Protein AF-A0AAU5BPE9-F1 (afdb_monomer_lite)

Secondary structure (DSSP, 8-state):
--HHHHHHHHHHT-HHHHHHHHHHTT--HHHHHHHHHHHT-TTTS-HHHHHHHHHT-HHHHGGG---

Foldseek 3Di:
DALVVCLVVCVPPNLLSSLLVCVVVVHDLVRQLVSQCVNVDVVVDDSVNSNCSNVPHPSVVVVVPDD

Sequence (67 aa):
MHVEQCRPVLSDEGMEAVQDLLAERGMSVIQSIAITRALLGWQETSLRIAIDVVTTSSSRTAVSDAD

Radius of gyration: 11.36 Å; chains: 1; bounding box: 30×17×35 Å

Structure (mmCIF, N/CA/C/O backbone):
data_AF-A0AAU5BPE9-F1
#
_entry.id   AF-A0AAU5BPE9-F1
#
loop_
_atom_site.group_PDB
_atom_site.id
_atom_site.type_symbol
_atom_site.label_atom_id
_atom_site.label_alt_id
_atom_site.label_comp_id
_atom_site.label_asym_id
_atom_site.label_entity_id
_atom_site.label_seq_id
_atom_site.pdbx_PDB_ins_code
_atom_site.Cartn_x
_atom_site.Cartn_y
_atom_site.Cartn_z
_atom_site.occupancy
_atom_site.B_iso_or_equiv
_atom_site.auth_seq_id
_atom_site.auth_comp_id
_atom_site.auth_asym_id
_atom_site.auth_atom_id
_atom_site.pdbx_PDB_model_num
ATOM 1 N N . MET A 1 1 ? 3.864 -12.912 -2.962 1.00 62.62 1 MET A N 1
ATOM 2 C CA . MET A 1 1 ? 4.809 -11.805 -2.695 1.00 62.62 1 MET A CA 1
ATOM 3 C C . MET A 1 1 ? 5.028 -11.700 -1.192 1.00 62.62 1 MET A C 1
ATOM 5 O O . MET A 1 1 ? 4.087 -11.987 -0.464 1.00 62.62 1 MET A O 1
ATOM 9 N N . HIS A 1 2 ? 6.228 -11.342 -0.730 1.00 77.50 2 HIS A N 1
ATOM 10 C CA . HIS A 1 2 ? 6.536 -11.216 0.702 1.00 77.50 2 HIS A CA 1
ATOM 11 C C . HIS A 1 2 ? 6.773 -9.755 1.090 1.00 77.50 2 HIS A C 1
ATOM 13 O O . HIS A 1 2 ? 7.294 -8.982 0.292 1.00 77.50 2 HIS A O 1
ATOM 19 N N . VAL A 1 3 ? 6.441 -9.421 2.337 1.00 83.88 3 VAL A N 1
ATOM 20 C CA . VAL A 1 3 ? 6.572 -8.086 2.953 1.00 83.88 3 VAL A CA 1
ATOM 21 C C . VAL A 1 3 ? 7.973 -7.502 2.781 1.00 83.88 3 VAL A C 1
ATOM 23 O O . VAL A 1 3 ? 8.116 -6.323 2.484 1.00 83.88 3 VAL A O 1
ATOM 26 N N . GLU A 1 4 ? 9.002 -8.342 2.877 1.00 86.50 4 GLU A N 1
ATOM 27 C CA . GLU A 1 4 ? 10.406 -7.946 2.724 1.00 86.50 4 GLU A CA 1
ATOM 28 C C . GLU A 1 4 ? 10.727 -7.326 1.355 1.00 86.50 4 GLU A C 1
ATOM 30 O O . GLU A 1 4 ? 11.614 -6.488 1.261 1.00 86.50 4 GLU A O 1
ATOM 35 N N . GLN A 1 5 ? 9.982 -7.674 0.300 1.00 85.06 5 GLN A N 1
ATOM 36 C CA . GLN A 1 5 ? 10.147 -7.061 -1.026 1.00 85.06 5 GLN A CA 1
ATOM 37 C C . GLN A 1 5 ? 9.463 -5.693 -1.124 1.00 85.06 5 GLN A C 1
ATOM 39 O O . GLN A 1 5 ? 9.856 -4.872 -1.943 1.00 85.06 5 GLN A O 1
ATOM 44 N N . CYS A 1 6 ? 8.451 -5.446 -0.292 1.00 89.00 6 CYS A N 1
ATOM 45 C CA . CYS A 1 6 ? 7.707 -4.189 -0.259 1.00 89.00 6 CYS A CA 1
ATOM 46 C C . CYS A 1 6 ? 8.303 -3.180 0.732 1.00 89.00 6 CYS A C 1
ATOM 48 O O . CYS A 1 6 ? 8.042 -1.992 0.603 1.00 89.00 6 CYS A O 1
ATOM 50 N N . ARG A 1 7 ? 9.102 -3.631 1.711 1.00 88.56 7 ARG A N 1
ATOM 51 C CA . ARG A 1 7 ? 9.815 -2.757 2.657 1.00 88.56 7 ARG A CA 1
ATOM 52 C C . ARG A 1 7 ? 10.674 -1.681 1.973 1.00 88.56 7 ARG A C 1
ATOM 54 O O . ARG A 1 7 ? 10.493 -0.527 2.343 1.00 88.56 7 ARG A O 1
ATOM 61 N N . PRO A 1 8 ? 11.559 -2.000 1.006 1.00 91.50 8 PRO A N 1
ATOM 62 C CA . PRO A 1 8 ? 12.358 -0.970 0.340 1.00 91.50 8 PRO A CA 1
ATOM 63 C C . PRO A 1 8 ? 11.483 0.006 -0.455 1.00 91.50 8 PRO A C 1
ATOM 65 O O . PRO A 1 8 ? 11.634 1.208 -0.309 1.00 91.50 8 PRO A O 1
ATOM 68 N N . VAL A 1 9 ? 10.481 -0.496 -1.181 1.00 91.81 9 VAL A N 1
ATOM 69 C CA . VAL A 1 9 ? 9.544 0.341 -1.955 1.00 91.81 9 VAL A CA 1
ATOM 70 C C . VAL A 1 9 ? 8.762 1.294 -1.050 1.00 91.81 9 VAL A C 1
ATOM 72 O O . VAL A 1 9 ? 8.611 2.469 -1.361 1.00 91.81 9 VAL A O 1
ATOM 75 N N . LEU A 1 10 ? 8.321 0.821 0.119 1.00 91.06 10 LEU A N 1
ATOM 76 C CA . LEU A 1 10 ? 7.662 1.673 1.105 1.00 91.06 10 LEU A CA 1
ATOM 77 C C . LEU A 1 10 ? 8.588 2.779 1.628 1.00 91.06 10 LEU A C 1
ATOM 79 O O . LEU A 1 10 ? 8.120 3.887 1.879 1.00 91.06 10 LEU A O 1
ATOM 83 N N . SER A 1 11 ? 9.870 2.474 1.838 1.00 91.31 11 SER A N 1
ATOM 84 C CA . SER A 1 11 ? 10.856 3.447 2.317 1.00 91.31 11 SER A CA 1
ATOM 85 C C . SER A 1 11 ? 11.255 4.468 1.253 1.00 91.31 11 SER A C 1
ATOM 87 O O . SER A 1 11 ? 11.455 5.629 1.602 1.00 91.31 11 SER A O 1
ATOM 89 N N . ASP A 1 12 ? 11.343 4.050 -0.008 1.00 92.81 12 ASP A N 1
ATOM 90 C CA . ASP A 1 12 ? 11.865 4.875 -1.099 1.00 92.81 12 ASP A CA 1
ATOM 91 C C . ASP A 1 12 ? 10.759 5.685 -1.798 1.00 92.81 12 ASP A C 1
ATOM 93 O O . ASP A 1 12 ? 10.937 6.868 -2.087 1.00 92.81 12 ASP A O 1
ATOM 97 N N . GLU A 1 13 ? 9.603 5.065 -2.046 1.00 90.88 13 GLU A N 1
ATOM 98 C CA . GLU A 1 13 ? 8.537 5.599 -2.910 1.00 90.88 13 GLU A CA 1
ATOM 99 C C . GLU A 1 13 ? 7.196 5.768 -2.174 1.00 90.88 13 GLU A C 1
ATOM 101 O O . GLU A 1 13 ? 6.315 6.510 -2.613 1.00 90.88 13 GLU A O 1
ATOM 106 N N . GLY A 1 14 ? 7.040 5.127 -1.013 1.00 90.88 14 GLY A N 1
ATOM 107 C CA . GLY A 1 14 ? 5.855 5.244 -0.169 1.00 90.88 14 GLY A CA 1
ATOM 108 C C . GLY A 1 14 ? 4.781 4.192 -0.449 1.00 90.88 14 GLY A C 1
ATOM 109 O O . GLY A 1 14 ? 4.983 3.197 -1.142 1.00 90.88 14 GLY A O 1
ATOM 110 N N . MET A 1 15 ? 3.612 4.378 0.170 1.00 90.94 15 MET A N 1
ATOM 111 C CA . MET A 1 15 ? 2.572 3.343 0.206 1.00 90.94 15 MET A CA 1
ATOM 112 C C . MET A 1 15 ? 1.839 3.156 -1.128 1.00 90.94 15 MET A C 1
ATOM 114 O O . MET A 1 15 ? 1.400 2.045 -1.410 1.00 90.94 15 MET A O 1
ATOM 118 N N . GLU A 1 16 ? 1.723 4.200 -1.950 1.00 90.38 16 GLU A N 1
ATOM 119 C CA . GLU A 1 16 ? 1.043 4.100 -3.250 1.00 90.38 16 GLU A CA 1
ATOM 120 C C . GLU A 1 16 ? 1.825 3.191 -4.208 1.00 90.38 16 GLU A C 1
ATOM 122 O O . GLU A 1 16 ? 1.265 2.237 -4.737 1.00 90.38 16 GLU A O 1
ATOM 127 N N . ALA A 1 17 ? 3.147 3.370 -4.295 1.00 91.12 17 ALA A N 1
ATOM 128 C CA . ALA A 1 17 ? 4.024 2.508 -5.089 1.00 91.12 17 ALA A CA 1
ATOM 129 C C . ALA A 1 17 ? 3.993 1.040 -4.625 1.00 91.12 17 ALA A C 1
ATOM 131 O O . ALA A 1 17 ? 4.105 0.110 -5.424 1.00 91.12 17 ALA A O 1
ATOM 132 N N . VAL A 1 18 ? 3.780 0.797 -3.325 1.00 91.81 18 VAL A N 1
ATOM 133 C CA . VAL A 1 18 ? 3.543 -0.562 -2.817 1.00 91.81 18 VAL A CA 1
ATOM 134 C C . VAL A 1 18 ? 2.236 -1.139 -3.368 1.00 91.81 18 VAL A C 1
ATOM 136 O O . VAL A 1 18 ? 2.206 -2.322 -3.706 1.00 91.81 18 VAL A O 1
ATOM 139 N N . GLN A 1 19 ? 1.163 -0.349 -3.461 1.00 91.69 19 GLN A N 1
ATOM 140 C CA . GLN A 1 19 ? -0.107 -0.812 -4.033 1.00 91.69 19 GLN A CA 1
ATOM 141 C C . GLN A 1 19 ? -0.013 -1.047 -5.539 1.00 91.69 19 GLN A C 1
ATOM 143 O O . GLN A 1 19 ? -0.516 -2.076 -5.995 1.00 91.69 19 GLN A O 1
ATOM 148 N N . ASP A 1 20 ? 0.680 -0.175 -6.275 1.00 91.50 20 ASP A N 1
ATOM 149 C CA . ASP A 1 20 ? 0.974 -0.359 -7.700 1.00 91.50 20 ASP A CA 1
ATOM 150 C C . ASP A 1 20 ? 1.710 -1.678 -7.925 1.00 91.50 20 ASP A C 1
ATOM 152 O O . ASP A 1 20 ? 1.238 -2.551 -8.650 1.00 91.50 20 ASP A O 1
ATOM 156 N N . LEU A 1 21 ? 2.802 -1.898 -7.193 1.00 90.94 21 LEU A N 1
ATOM 157 C CA . LEU A 1 21 ? 3.592 -3.119 -7.287 1.00 90.94 21 LEU A CA 1
ATOM 158 C C . LEU A 1 21 ? 2.783 -4.382 -6.929 1.00 90.94 21 LEU A C 1
ATOM 160 O O . LEU A 1 21 ? 2.986 -5.453 -7.509 1.00 90.94 21 LEU A O 1
ATOM 164 N N . LEU A 1 22 ? 1.869 -4.295 -5.959 1.00 90.44 22 LEU A N 1
ATOM 165 C CA . LEU A 1 22 ? 0.974 -5.402 -5.615 1.00 90.44 22 LEU A CA 1
ATOM 166 C C . LEU A 1 22 ? -0.037 -5.673 -6.738 1.00 90.44 22 LEU A C 1
ATOM 168 O O . LEU A 1 22 ? -0.270 -6.838 -7.075 1.00 90.44 22 LEU A O 1
ATOM 172 N N . ALA A 1 23 ? -0.606 -4.622 -7.327 1.00 89.50 23 ALA A N 1
ATOM 173 C CA . ALA A 1 23 ? -1.543 -4.715 -8.441 1.00 89.50 23 ALA A CA 1
ATOM 174 C C . ALA A 1 23 ? -0.871 -5.278 -9.705 1.00 89.50 23 ALA A C 1
ATOM 176 O O . ALA A 1 23 ? -1.394 -6.219 -10.300 1.00 89.50 23 ALA A O 1
ATOM 177 N N . GLU A 1 24 ? 0.325 -4.798 -10.055 1.00 90.12 24 GLU A N 1
ATOM 178 C CA . GLU A 1 24 ? 1.135 -5.294 -11.177 1.00 90.12 24 GLU A CA 1
ATOM 179 C C . GLU A 1 24 ? 1.451 -6.786 -11.053 1.00 90.12 24 GLU A C 1
ATOM 181 O O . GLU A 1 24 ? 1.473 -7.522 -12.039 1.00 90.12 24 GLU A O 1
ATOM 186 N N . ARG A 1 25 ? 1.656 -7.269 -9.823 1.00 88.62 25 ARG A N 1
ATOM 187 C CA . ARG A 1 25 ? 1.874 -8.696 -9.556 1.00 88.62 25 ARG A CA 1
ATOM 188 C C . ARG A 1 25 ? 0.590 -9.521 -9.507 1.00 88.62 25 ARG A C 1
ATOM 190 O O . ARG A 1 25 ? 0.654 -10.703 -9.165 1.00 88.62 25 ARG A O 1
ATOM 197 N N . GLY A 1 26 ? -0.556 -8.925 -9.832 1.00 87.56 26 GLY A N 1
ATOM 198 C CA . GLY A 1 26 ? -1.856 -9.590 -9.845 1.00 87.56 26 GLY A CA 1
ATOM 199 C C . GLY A 1 26 ? -2.332 -10.008 -8.454 1.00 87.56 26 GLY A C 1
ATOM 200 O O . GLY A 1 26 ? -3.074 -10.981 -8.322 1.00 87.56 26 GLY A O 1
ATOM 201 N N . MET A 1 27 ? -1.877 -9.327 -7.398 1.00 88.44 27 MET A N 1
ATOM 202 C CA . MET A 1 27 ? -2.262 -9.671 -6.033 1.00 88.44 27 MET A CA 1
ATOM 203 C C . MET A 1 27 ? -3.706 -9.247 -5.768 1.00 88.44 27 MET A C 1
ATOM 205 O O . MET A 1 27 ? -4.141 -8.140 -6.090 1.00 88.44 27 MET A O 1
ATOM 209 N N . SER A 1 28 ? -4.461 -10.143 -5.136 1.00 89.88 28 SER A N 1
ATOM 210 C CA . SER A 1 28 ? -5.842 -9.854 -4.754 1.00 89.88 28 SER A CA 1
ATOM 211 C C . SER A 1 28 ? -5.919 -8.768 -3.677 1.00 89.88 28 SER A C 1
ATOM 213 O O . SER A 1 28 ? -4.990 -8.580 -2.891 1.00 89.88 28 SER A O 1
ATOM 215 N N . VAL A 1 29 ? -7.088 -8.126 -3.566 1.00 88.69 29 VAL A N 1
ATOM 216 C CA . VAL A 1 29 ? -7.406 -7.132 -2.519 1.00 88.69 29 VAL A CA 1
ATOM 217 C C . VAL A 1 29 ? -7.023 -7.634 -1.129 1.00 88.69 29 VAL A C 1
ATOM 219 O O . VAL A 1 29 ? -6.367 -6.935 -0.365 1.00 88.69 29 VAL A O 1
ATOM 222 N N . ILE A 1 30 ? -7.399 -8.874 -0.819 1.00 90.44 30 ILE A N 1
ATOM 223 C CA . ILE A 1 30 ? -7.176 -9.484 0.492 1.00 90.44 30 ILE A CA 1
ATOM 224 C C . ILE A 1 30 ? -5.676 -9.660 0.756 1.00 90.44 30 ILE A C 1
ATOM 226 O O . ILE A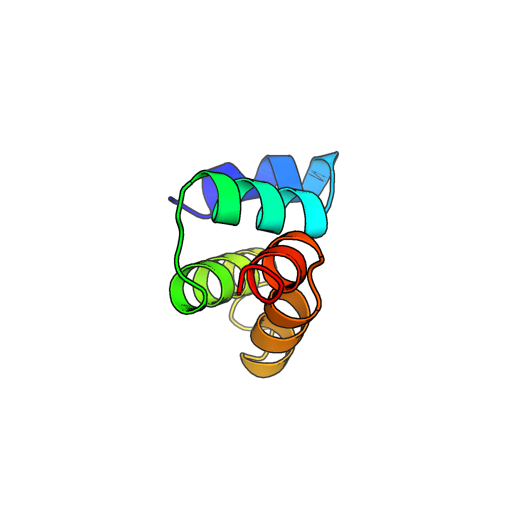 1 30 ? -5.205 -9.387 1.861 1.00 90.44 30 ILE A O 1
ATOM 230 N N . GLN A 1 31 ? -4.910 -10.079 -0.255 1.00 90.12 31 GLN A N 1
ATOM 231 C CA . GLN A 1 31 ? -3.462 -10.231 -0.122 1.00 90.12 31 GLN A CA 1
ATOM 232 C C . GLN A 1 31 ? -2.759 -8.877 0.021 1.00 90.12 31 GLN A C 1
ATOM 234 O O . GLN A 1 31 ? -1.844 -8.767 0.838 1.00 90.12 31 GLN A O 1
ATOM 239 N N . SER A 1 32 ? -3.206 -7.847 -0.703 1.00 90.75 32 SER A N 1
ATOM 240 C CA . SER A 1 32 ? -2.695 -6.485 -0.533 1.00 90.75 32 SER A CA 1
ATOM 241 C C . SER A 1 32 ? -2.944 -5.971 0.881 1.00 90.75 32 SER A C 1
ATOM 243 O O . SER A 1 32 ? -2.005 -5.524 1.527 1.00 90.75 32 SER A O 1
ATOM 245 N N . ILE A 1 33 ? -4.153 -6.151 1.429 1.00 91.69 33 ILE A N 1
ATOM 246 C CA . ILE A 1 33 ? -4.477 -5.769 2.816 1.00 91.69 33 ILE A CA 1
ATOM 247 C C . ILE A 1 33 ? -3.554 -6.471 3.815 1.00 91.69 33 ILE A C 1
ATOM 249 O O . ILE A 1 33 ? -3.042 -5.836 4.737 1.00 91.69 33 ILE A O 1
ATOM 253 N N . ALA A 1 34 ? -3.315 -7.773 3.639 1.00 91.25 34 ALA A N 1
ATOM 254 C CA . ALA A 1 34 ? -2.439 -8.531 4.526 1.00 91.25 34 ALA A CA 1
ATOM 255 C C . ALA A 1 34 ? -0.993 -8.001 4.505 1.00 91.25 34 ALA A C 1
ATOM 257 O O . ALA A 1 34 ? -0.373 -7.867 5.56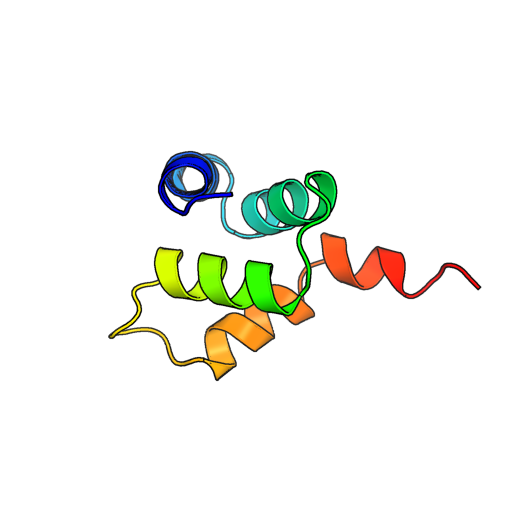3 1.00 91.25 34 ALA A O 1
ATOM 258 N N . ILE A 1 35 ? -0.471 -7.659 3.322 1.00 91.12 35 ILE A N 1
ATOM 259 C CA . ILE A 1 35 ? 0.884 -7.115 3.158 1.00 91.12 35 ILE A CA 1
ATOM 260 C C . ILE A 1 35 ? 0.972 -5.686 3.691 1.00 91.12 35 ILE A C 1
ATOM 262 O O . ILE A 1 35 ? 1.872 -5.392 4.472 1.00 91.12 35 ILE A O 1
ATOM 266 N N . THR A 1 36 ? 0.022 -4.816 3.355 1.00 91.12 36 THR A N 1
ATOM 267 C CA . THR A 1 36 ? -0.048 -3.440 3.865 1.00 91.12 36 THR A CA 1
ATOM 268 C C . THR A 1 36 ? -0.121 -3.413 5.384 1.00 91.12 36 THR A C 1
ATOM 270 O O . THR A 1 36 ? 0.624 -2.679 6.028 1.00 91.12 36 THR A O 1
ATOM 273 N N . ARG A 1 37 ? -0.937 -4.282 5.988 1.00 91.19 37 ARG A N 1
ATOM 274 C CA . ARG A 1 37 ? -0.999 -4.408 7.447 1.00 91.19 37 ARG A CA 1
ATOM 275 C C . ARG A 1 37 ? 0.317 -4.902 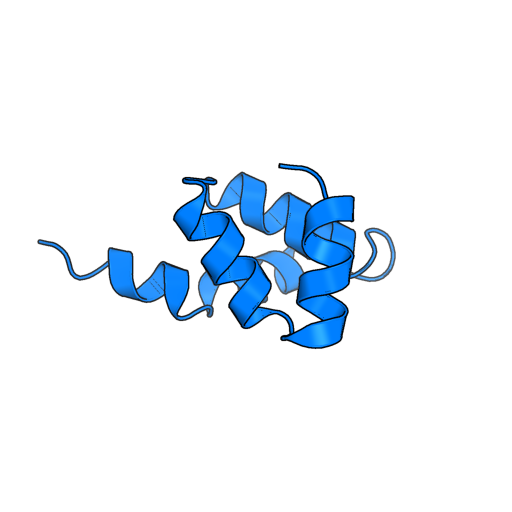8.047 1.00 91.19 37 ARG A C 1
ATOM 277 O O . ARG A 1 37 ? 0.690 -4.468 9.131 1.00 91.19 37 ARG A O 1
ATOM 284 N N . ALA A 1 38 ? 1.018 -5.807 7.364 1.00 90.88 38 ALA A N 1
ATOM 285 C CA . ALA A 1 38 ? 2.342 -6.274 7.775 1.00 90.88 38 ALA A CA 1
ATOM 286 C C . ALA A 1 38 ? 3.409 -5.186 7.725 1.00 90.88 38 ALA A C 1
ATOM 288 O O . ALA A 1 38 ? 4.213 -5.090 8.649 1.00 90.88 38 ALA A O 1
ATOM 289 N N . LEU A 1 39 ? 3.376 -4.345 6.697 1.00 89.94 39 LEU A N 1
ATOM 290 C CA . LEU A 1 39 ? 4.289 -3.218 6.556 1.00 89.94 39 LEU A CA 1
ATOM 291 C C . LEU A 1 39 ? 4.061 -2.144 7.622 1.00 89.94 39 LEU A C 1
ATOM 293 O O . LEU A 1 39 ? 5.024 -1.606 8.155 1.00 89.94 39 LEU A O 1
ATOM 297 N N . LEU A 1 40 ? 2.800 -1.880 7.967 1.00 87.62 40 LEU A N 1
ATOM 298 C CA . LEU A 1 40 ? 2.411 -0.900 8.983 1.00 87.62 40 LEU A CA 1
ATOM 299 C C . LEU A 1 40 ? 2.498 -1.432 10.430 1.00 87.62 40 LEU A C 1
ATOM 301 O O . LEU A 1 40 ? 2.119 -0.735 11.366 1.00 87.62 40 LEU A O 1
ATOM 305 N N . GLY A 1 41 ? 2.958 -2.670 10.631 1.00 87.94 41 GLY A N 1
ATOM 306 C CA . GLY A 1 41 ? 3.051 -3.304 11.948 1.00 87.94 41 GLY A CA 1
ATOM 307 C C . GLY A 1 41 ? 1.720 -3.890 12.435 1.00 87.94 41 GLY A C 1
ATOM 308 O O . GLY A 1 41 ? 0.767 -3.178 12.744 1.00 87.94 41 GLY A O 1
ATOM 309 N N . TRP A 1 42 ? 1.657 -5.220 12.575 1.00 77.31 42 TRP A N 1
ATOM 310 C CA . TRP A 1 42 ? 0.415 -5.952 12.901 1.00 77.31 42 TRP A CA 1
ATOM 311 C C . TRP A 1 42 ? -0.245 -5.550 14.218 1.00 77.31 42 TRP A C 1
ATOM 313 O O . TRP A 1 42 ? -1.471 -5.627 14.328 1.00 77.31 42 TRP A O 1
ATOM 323 N N . GLN A 1 43 ? 0.573 -5.174 15.199 1.00 74.12 43 GLN A N 1
ATOM 324 C CA . GLN A 1 43 ? 0.136 -4.842 16.554 1.00 74.12 43 GLN A CA 1
ATOM 325 C C . GLN A 1 43 ? -0.315 -3.385 16.680 1.00 74.12 43 GLN A C 1
ATOM 327 O O . GLN A 1 43 ? -1.163 -3.080 17.510 1.00 74.12 43 GLN A O 1
ATOM 332 N N . GLU A 1 44 ? 0.228 -2.501 15.846 1.00 75.62 44 GLU A N 1
ATOM 333 C CA . GLU A 1 44 ? -0.050 -1.062 15.879 1.00 75.62 44 GLU A CA 1
ATOM 334 C C . GLU A 1 44 ? -1.182 -0.699 14.912 1.00 75.62 44 GLU A C 1
ATOM 336 O O . GLU A 1 44 ? -1.980 0.201 15.176 1.00 75.62 44 GLU A O 1
ATOM 341 N N . THR A 1 45 ? -1.312 -1.460 13.822 1.00 84.19 45 THR A N 1
ATOM 342 C CA . THR A 1 45 ? -2.250 -1.161 12.744 1.00 84.19 45 THR A CA 1
ATOM 343 C C . THR A 1 45 ? -3.468 -2.076 12.764 1.00 84.19 45 THR A C 1
ATOM 345 O O . THR A 1 45 ? -3.407 -3.293 12.532 1.00 84.19 45 THR A O 1
ATOM 348 N N . SER A 1 46 ? -4.627 -1.453 12.989 1.00 88.50 46 SER A N 1
ATOM 349 C CA . SER A 1 46 ? -5.920 -2.123 12.874 1.00 88.50 46 SER A CA 1
ATOM 350 C C . SER A 1 46 ? -6.180 -2.587 11.437 1.00 88.50 46 SER A C 1
ATOM 352 O O . SER A 1 46 ? -5.754 -1.960 10.468 1.00 88.50 46 SER A O 1
ATOM 354 N N . LEU A 1 47 ? -6.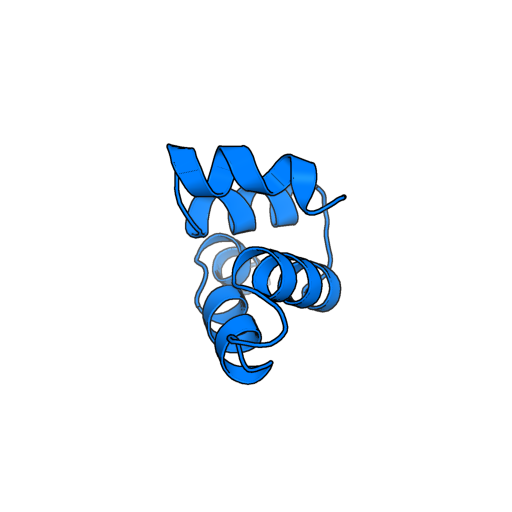938 -3.677 11.284 1.00 87.88 47 LEU A N 1
ATOM 355 C CA . LEU A 1 47 ? -7.312 -4.181 9.959 1.00 87.88 47 LEU A CA 1
ATOM 356 C C . LEU A 1 47 ? -8.065 -3.130 9.126 1.00 87.88 47 LEU A C 1
ATOM 358 O O . LEU A 1 47 ? -7.890 -3.093 7.916 1.00 87.88 47 LEU A O 1
ATOM 362 N N . ARG A 1 48 ? -8.860 -2.262 9.770 1.00 88.69 48 ARG A N 1
ATOM 363 C CA . ARG A 1 48 ? -9.595 -1.188 9.086 1.00 88.69 48 ARG A CA 1
ATOM 364 C C . ARG A 1 48 ? -8.661 -0.187 8.415 1.00 88.69 48 ARG A C 1
ATOM 366 O O . ARG A 1 48 ? -8.866 0.102 7.252 1.00 88.69 48 ARG A O 1
ATOM 373 N N . ILE A 1 49 ? -7.596 0.241 9.094 1.00 88.38 49 ILE A N 1
ATOM 374 C CA . ILE A 1 49 ? -6.610 1.165 8.508 1.00 88.38 49 ILE A CA 1
ATOM 375 C C . ILE A 1 49 ? -5.957 0.543 7.267 1.00 88.38 49 ILE A C 1
ATOM 377 O O . ILE A 1 49 ? -5.805 1.205 6.247 1.00 88.38 49 ILE A O 1
ATOM 381 N N . ALA A 1 50 ? -5.609 -0.745 7.325 1.00 90.12 50 ALA A N 1
ATOM 382 C CA . ALA A 1 50 ? -5.042 -1.437 6.170 1.00 90.12 50 ALA A CA 1
ATOM 383 C C . ALA A 1 50 ? -6.046 -1.582 5.012 1.00 90.12 50 ALA A C 1
ATOM 385 O O . ALA A 1 50 ? -5.645 -1.500 3.855 1.00 90.12 50 ALA A O 1
ATOM 386 N N . ILE A 1 51 ? -7.335 -1.789 5.310 1.00 89.88 51 ILE A N 1
ATOM 387 C CA . ILE A 1 51 ? -8.403 -1.790 4.301 1.00 89.88 51 ILE A CA 1
ATOM 388 C C . ILE A 1 51 ? -8.512 -0.412 3.659 1.00 89.88 51 ILE A C 1
ATOM 390 O O . ILE A 1 51 ? -8.449 -0.335 2.437 1.00 89.88 51 ILE A O 1
ATOM 394 N N . ASP A 1 52 ? -8.611 0.649 4.460 1.00 91.06 52 ASP A N 1
ATOM 395 C CA . ASP A 1 52 ? -8.782 2.014 3.965 1.00 91.06 52 ASP A CA 1
ATOM 396 C C . ASP A 1 52 ? -7.659 2.366 2.989 1.00 91.06 52 ASP A C 1
ATOM 398 O O . ASP A 1 52 ? -7.945 2.641 1.830 1.00 91.06 52 ASP A O 1
ATOM 402 N N . VAL A 1 53 ? -6.396 2.188 3.394 1.00 88.50 53 VAL A N 1
ATOM 403 C CA . VAL A 1 53 ? -5.211 2.437 2.550 1.00 88.50 53 VAL A CA 1
ATOM 404 C C . VAL A 1 53 ? -5.283 1.710 1.206 1.00 88.50 53 VAL A C 1
ATOM 406 O O . VAL A 1 53 ? -4.999 2.294 0.164 1.00 88.50 53 VAL A O 1
ATOM 409 N N . VAL A 1 54 ? -5.659 0.430 1.214 1.00 87.94 54 VAL A N 1
ATOM 410 C CA . VAL A 1 54 ? -5.751 -0.368 -0.015 1.00 87.94 54 VAL A CA 1
ATOM 411 C C . VAL A 1 54 ? -6.935 0.090 -0.870 1.00 87.94 54 VAL A C 1
ATOM 413 O O . VAL A 1 54 ? -6.825 0.162 -2.088 1.00 87.94 54 VAL A O 1
ATOM 416 N N . THR A 1 55 ? -8.083 0.388 -0.267 1.00 87.69 55 THR A N 1
ATOM 417 C CA . THR A 1 55 ? -9.301 0.763 -1.006 1.00 87.69 55 THR A CA 1
ATOM 418 C C . THR A 1 55 ? -9.277 2.187 -1.549 1.00 87.69 55 THR A C 1
ATOM 420 O O . THR A 1 55 ? -9.928 2.442 -2.555 1.00 87.69 55 THR A O 1
ATOM 423 N N . THR A 1 56 ? -8.513 3.093 -0.938 1.00 87.62 56 THR A N 1
ATOM 424 C CA . THR A 1 56 ? -8.340 4.472 -1.419 1.00 87.62 56 THR A CA 1
ATOM 425 C C . THR A 1 56 ? -7.210 4.621 -2.431 1.00 87.62 56 THR A C 1
ATOM 427 O O . THR A 1 56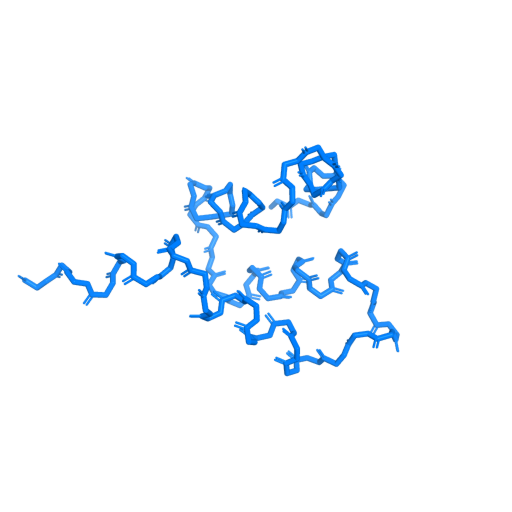 ? -7.011 5.712 -2.956 1.00 87.62 56 THR A O 1
ATOM 430 N N . SER A 1 57 ? -6.448 3.557 -2.686 1.00 84.94 57 SER A N 1
ATOM 431 C CA . SER A 1 57 ? -5.338 3.599 -3.631 1.00 84.94 57 SER A CA 1
ATOM 432 C C . SER A 1 57 ? -5.840 3.701 -5.073 1.00 84.94 57 SER A C 1
ATOM 434 O O . SER A 1 57 ? -6.773 3.011 -5.510 1.00 84.94 57 SER A O 1
ATOM 436 N N . SER A 1 58 ? -5.192 4.583 -5.825 1.00 80.19 58 SER A N 1
ATOM 437 C CA . SER A 1 58 ? -5.497 4.881 -7.221 1.00 80.19 58 SER A CA 1
ATOM 438 C C . SER A 1 58 ? -5.295 3.661 -8.122 1.00 80.19 58 SER A C 1
ATOM 440 O O . SER A 1 58 ? -6.143 3.389 -8.977 1.00 80.19 58 SER A O 1
ATOM 442 N N . SER A 1 59 ? -4.286 2.836 -7.824 1.00 77.62 59 SER A N 1
ATOM 443 C CA . SER A 1 59 ? -3.967 1.569 -8.499 1.00 77.62 59 SER A CA 1
ATOM 444 C C . SER A 1 59 ? -5.140 0.590 -8.536 1.00 77.62 59 SER A C 1
ATOM 446 O O . SER A 1 59 ? -5.210 -0.299 -9.382 1.00 77.62 59 SER A O 1
ATOM 448 N N . ARG A 1 60 ? -6.063 0.717 -7.577 1.00 69.31 60 ARG A N 1
ATOM 449 C CA . ARG A 1 60 ? -7.170 -0.224 -7.358 1.00 69.31 60 ARG A CA 1
ATOM 450 C C . ARG A 1 60 ? -8.524 0.378 -7.716 1.00 69.31 60 ARG A C 1
ATOM 452 O O . ARG A 1 60 ? -9.469 -0.366 -7.966 1.00 69.31 60 ARG A O 1
ATOM 459 N N . THR A 1 61 ? -8.596 1.703 -7.798 1.00 59.97 61 THR A N 1
ATOM 460 C CA . THR A 1 61 ? -9.783 2.433 -8.257 1.00 59.97 61 THR A CA 1
ATOM 461 C C . THR A 1 61 ? -9.878 2.397 -9.786 1.00 59.97 61 THR A C 1
ATOM 463 O O . THR A 1 61 ? -10.959 2.176 -10.318 1.00 59.97 61 THR A O 1
ATOM 466 N N . ALA A 1 62 ? -8.744 2.467 -10.494 1.00 53.94 62 ALA A N 1
ATOM 467 C CA . ALA A 1 62 ? -8.701 2.442 -11.961 1.00 53.94 62 ALA A CA 1
ATOM 468 C C . ALA A 1 62 ? -9.219 1.134 -12.601 1.00 53.94 62 ALA A C 1
ATOM 470 O O . ALA A 1 62 ? -9.601 1.131 -13.766 1.00 53.94 62 ALA A O 1
ATOM 471 N N . VAL A 1 63 ? -9.267 0.022 -11.856 1.00 52.19 63 VAL A N 1
ATOM 472 C CA . VAL A 1 63 ? -9.784 -1.269 -12.356 1.00 52.19 63 VAL A CA 1
ATOM 473 C C . VAL A 1 63 ? -11.319 -1.356 -12.267 1.00 52.19 63 VAL A C 1
ATOM 475 O O . VAL A 1 63 ? -11.905 -2.272 -12.833 1.00 52.19 63 VAL A O 1
ATOM 478 N N . SER A 1 64 ? -11.991 -0.406 -11.603 1.00 47.91 64 SER A N 1
ATOM 479 C CA . SER A 1 64 ? -13.464 -0.387 -11.517 1.00 47.91 64 SER A CA 1
ATOM 480 C C . SER A 1 64 ? -14.158 0.344 -12.680 1.00 47.91 64 SER A C 1
ATOM 482 O O . SER A 1 64 ? -15.382 0.334 -12.720 1.00 47.91 64 SER A O 1
ATOM 484 N N . ASP A 1 65 ? -13.409 0.926 -13.627 1.00 41.56 65 ASP A N 1
ATOM 485 C CA . ASP A 1 65 ? -13.934 1.639 -14.813 1.00 41.56 65 ASP A CA 1
ATOM 486 C C . ASP A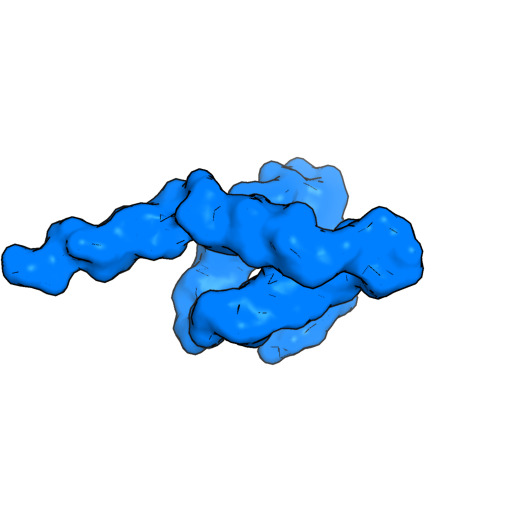 1 65 ? -13.601 0.916 -16.137 1.00 41.56 65 ASP A C 1
ATOM 488 O O . ASP A 1 65 ? -13.296 1.534 -17.158 1.00 41.56 65 ASP A O 1
ATOM 492 N N . ALA A 1 66 ? -13.633 -0.417 -16.133 1.00 39.69 66 ALA A N 1
ATOM 493 C CA . ALA A 1 66 ? -13.602 -1.220 -17.355 1.00 39.69 66 ALA A CA 1
ATOM 494 C C . ALA A 1 66 ? -14.896 -2.043 -17.459 1.00 39.69 66 ALA A C 1
ATOM 496 O O . ALA A 1 66 ? -14.896 -3.241 -17.171 1.00 39.69 66 ALA A O 1
ATOM 497 N N . ASP A 1 67 ? -15.984 -1.364 -17.833 1.00 38.09 67 ASP A N 1
ATOM 498 C CA . ASP A 1 67 ? -17.222 -1.953 -18.374 1.00 38.09 67 ASP A CA 1
ATOM 499 C C . ASP A 1 67 ? -17.259 -1.722 -19.897 1.00 38.09 67 ASP A C 1
ATOM 501 O O . ASP A 1 67 ? -17.065 -0.555 -20.323 1.00 38.09 67 ASP A O 1
#

pLDDT: mean 83.31, std 13.61, range [38.09, 92.81]